Protein AF-A0A0Q6CIS5-F1 (afdb_monomer_lite)

pLDDT: mean 70.92, std 18.0, range [33.97, 91.88]

Sequence (83 aa):
MAENTADLVTHVDATGKRIFASPAARDLLGYEPEELVGGRPLDLAYPDDRTVLEAMLSILAAGGSGRTRTVPRQTQGRRLSLD

Structure (mmCIF, N/CA/C/O backbone):
data_AF-A0A0Q6CIS5-F1
#
_entry.id   AF-A0A0Q6CIS5-F1
#
loop_
_atom_site.group_PDB
_atom_site.id
_atom_site.type_symbol
_atom_site.label_atom_id
_atom_site.label_alt_id
_atom_site.label_comp_id
_atom_site.label_asym_id
_atom_site.label_entity_id
_atom_site.label_seq_id
_atom_site.pdbx_PDB_ins_code
_atom_site.Cartn_x
_atom_site.Cartn_y
_atom_site.Cartn_z
_atom_site.occupancy
_atom_site.B_iso_or_equiv
_atom_site.auth_seq_id
_atom_site.auth_comp_id
_atom_site.auth_asym_id
_atom_site.auth_atom_id
_atom_site.pdbx_PDB_model_num
ATO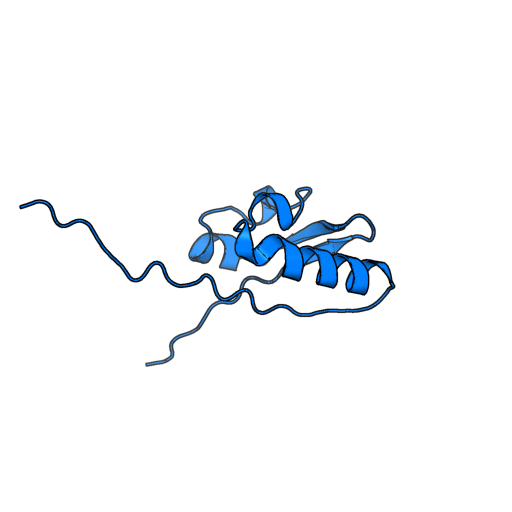M 1 N N . MET A 1 1 ? 8.835 -4.996 26.800 1.00 36.12 1 MET A N 1
ATOM 2 C CA . MET A 1 1 ? 7.692 -5.784 26.288 1.00 36.12 1 MET A CA 1
ATOM 3 C C . MET A 1 1 ? 7.692 -5.587 24.786 1.00 36.12 1 MET A C 1
ATOM 5 O O . MET A 1 1 ? 7.869 -4.453 24.374 1.00 36.12 1 MET A O 1
ATOM 9 N N . ALA A 1 2 ? 7.689 -6.662 23.998 1.00 35.94 2 ALA A N 1
ATOM 10 C CA . ALA A 1 2 ? 8.015 -6.605 22.573 1.00 35.94 2 ALA A CA 1
ATOM 11 C C . ALA A 1 2 ? 7.043 -5.690 21.808 1.00 35.94 2 ALA A C 1
ATOM 13 O O . ALA A 1 2 ? 5.878 -6.035 21.627 1.00 35.94 2 ALA A O 1
ATOM 14 N N . GLU A 1 3 ? 7.535 -4.533 21.363 1.00 40.94 3 GLU A N 1
ATOM 15 C CA . GLU A 1 3 ? 6.910 -3.713 20.330 1.00 40.94 3 GLU A CA 1
ATOM 16 C C . GLU A 1 3 ? 6.974 -4.516 19.030 1.00 40.94 3 GLU A C 1
ATOM 18 O O . GLU A 1 3 ? 7.934 -4.425 18.264 1.00 40.94 3 GLU A O 1
ATOM 23 N N . ASN A 1 4 ? 5.994 -5.393 18.815 1.00 46.16 4 ASN A N 1
ATOM 24 C CA . ASN A 1 4 ? 5.834 -6.082 17.546 1.00 46.16 4 ASN A CA 1
ATOM 25 C C . ASN A 1 4 ? 5.420 -5.014 16.532 1.00 46.16 4 ASN A C 1
ATOM 27 O O . ASN A 1 4 ? 4.242 -4.696 16.390 1.00 46.16 4 ASN A O 1
ATOM 31 N N . THR A 1 5 ? 6.418 -4.354 15.942 1.00 55.09 5 THR A N 1
ATOM 32 C CA . THR A 1 5 ? 6.205 -3.345 14.912 1.00 55.09 5 THR A CA 1
ATOM 33 C C . THR A 1 5 ? 5.701 -4.114 13.704 1.00 5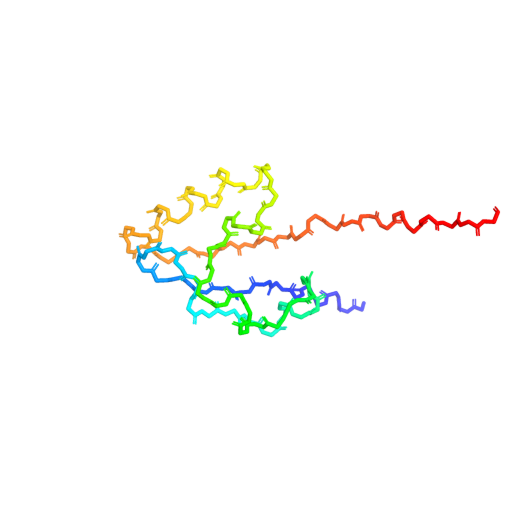5.09 5 THR A C 1
ATOM 35 O O . THR A 1 5 ? 6.494 -4.640 12.929 1.00 55.09 5 THR A O 1
ATOM 38 N N . ALA A 1 6 ? 4.385 -4.293 13.608 1.00 65.81 6 ALA A N 1
ATOM 39 C CA . ALA A 1 6 ? 3.795 -4.877 12.424 1.00 65.81 6 ALA A CA 1
ATOM 40 C C . ALA A 1 6 ? 4.154 -3.939 11.266 1.00 65.81 6 ALA A C 1
ATOM 42 O O . ALA A 1 6 ? 3.827 -2.756 11.297 1.00 65.81 6 ALA A O 1
ATOM 43 N N . ASP A 1 7 ? 4.903 -4.445 10.292 1.00 75.31 7 ASP A N 1
ATOM 44 C CA . ASP A 1 7 ? 5.200 -3.725 9.061 1.00 75.31 7 ASP A CA 1
ATOM 45 C C . ASP A 1 7 ? 4.201 -4.183 7.987 1.00 75.31 7 ASP A C 1
ATOM 47 O O . ASP A 1 7 ? 3.884 -5.374 7.861 1.00 75.31 7 ASP A O 1
ATOM 51 N N . LEU A 1 8 ? 3.700 -3.239 7.190 1.00 80.62 8 LEU A N 1
ATOM 52 C CA . LEU A 1 8 ? 2.851 -3.565 6.051 1.00 80.62 8 LEU A CA 1
ATOM 53 C C . LEU A 1 8 ? 3.704 -4.182 4.938 1.00 80.62 8 LEU A C 1
ATOM 55 O O . LEU A 1 8 ? 4.653 -3.567 4.454 1.00 80.62 8 LEU A O 1
ATOM 59 N N . VAL A 1 9 ? 3.326 -5.376 4.483 1.00 84.19 9 VAL A N 1
ATOM 60 C CA . VAL A 1 9 ? 3.956 -6.038 3.336 1.00 84.19 9 VAL A CA 1
ATOM 61 C C . VAL A 1 9 ? 2.978 -6.010 2.175 1.00 84.19 9 VAL A C 1
ATOM 63 O O . VAL A 1 9 ? 1.836 -6.437 2.319 1.00 84.19 9 VAL A O 1
ATOM 66 N N . THR A 1 10 ? 3.423 -5.533 1.014 1.00 85.88 10 THR A N 1
ATOM 67 C CA . THR A 1 10 ? 2.641 -5.586 -0.228 1.00 85.88 10 THR A CA 1
ATOM 68 C C . THR A 1 10 ? 3.490 -6.137 -1.362 1.00 85.88 10 THR A C 1
ATOM 70 O O . THR A 1 10 ? 4.703 -5.932 -1.384 1.00 85.88 10 THR A O 1
ATOM 73 N N . HIS A 1 11 ? 2.858 -6.836 -2.302 1.00 86.44 11 HIS A N 1
ATOM 74 C CA . HIS A 1 11 ? 3.469 -7.166 -3.588 1.00 86.44 11 HIS A CA 1
ATOM 75 C C . HIS A 1 11 ? 2.725 -6.438 -4.690 1.00 86.44 11 HIS A C 1
ATOM 77 O O . HIS A 1 11 ? 1.502 -6.299 -4.622 1.00 86.44 11 HIS A O 1
ATOM 83 N N . VAL A 1 12 ? 3.458 -6.028 -5.717 1.00 86.06 12 VAL A N 1
ATOM 84 C CA . VAL A 1 12 ? 2.900 -5.394 -6.908 1.00 86.06 12 VAL A CA 1
ATOM 85 C C . VAL A 1 12 ? 3.232 -6.201 -8.156 1.00 86.06 12 VAL A C 1
ATOM 87 O O . VAL A 1 12 ? 4.250 -6.890 -8.194 1.00 86.06 12 VAL A O 1
ATOM 90 N N . ASP A 1 13 ? 2.370 -6.130 -9.165 1.00 85.06 13 ASP A N 1
ATOM 91 C CA . ASP A 1 13 ? 2.674 -6.634 -10.504 1.00 85.06 13 ASP A CA 1
ATOM 92 C C . ASP A 1 13 ? 3.596 -5.673 -11.281 1.00 85.06 13 ASP A C 1
ATOM 94 O O . ASP A 1 13 ? 3.946 -4.586 -10.813 1.00 85.06 13 ASP A O 1
ATOM 98 N N . ALA A 1 14 ? 3.960 -6.053 -12.509 1.00 82.75 14 ALA A N 1
ATOM 99 C CA . ALA A 1 14 ? 4.794 -5.236 -13.394 1.00 82.75 14 ALA A CA 1
ATOM 100 C C . ALA A 1 14 ? 4.170 -3.874 -13.767 1.00 82.75 14 ALA A C 1
ATOM 102 O O . ALA A 1 14 ? 4.867 -2.991 -14.258 1.00 82.75 14 ALA A O 1
ATOM 103 N N . THR A 1 15 ? 2.866 -3.684 -13.538 1.00 83.25 15 THR A N 1
ATOM 104 C CA . THR A 1 15 ? 2.155 -2.414 -13.756 1.00 83.25 15 THR A CA 1
ATOM 105 C C . THR A 1 15 ? 2.092 -1.543 -12.495 1.00 83.25 15 THR A C 1
ATOM 107 O O . THR A 1 15 ? 1.540 -0.438 -12.528 1.00 83.25 15 THR A O 1
ATOM 110 N N . GLY A 1 16 ? 2.650 -2.029 -11.379 1.00 82.00 16 GLY A N 1
ATOM 111 C CA . GLY A 1 16 ? 2.658 -1.357 -10.084 1.00 82.00 16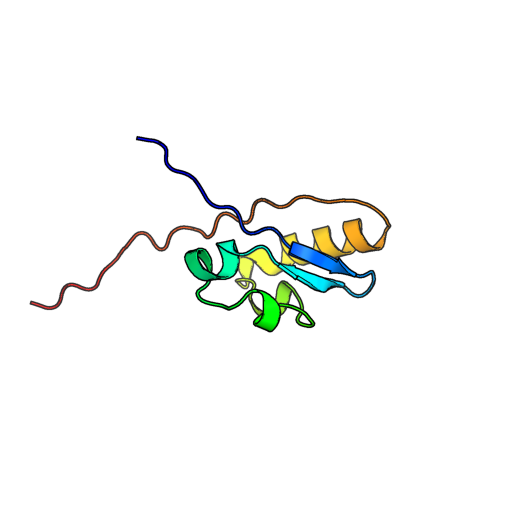 GLY A CA 1
ATOM 112 C C . GLY A 1 16 ? 1.353 -1.498 -9.297 1.00 82.00 16 GLY A C 1
ATOM 113 O O . GLY A 1 16 ? 1.158 -0.775 -8.317 1.00 82.00 16 GLY A O 1
ATOM 114 N N . LYS A 1 17 ? 0.442 -2.393 -9.702 1.00 88.50 17 LYS A N 1
ATOM 115 C CA . LYS A 1 17 ? -0.792 -2.669 -8.953 1.00 88.50 17 LYS A CA 1
ATOM 116 C C . LYS A 1 17 ? -0.538 -3.691 -7.864 1.00 88.50 17 LYS A C 1
ATOM 118 O O . LYS A 1 17 ? 0.115 -4.700 -8.115 1.00 88.50 17 LYS A O 1
ATOM 123 N N . ARG A 1 18 ? -1.086 -3.464 -6.666 1.00 90.44 18 ARG A N 1
ATOM 124 C CA . ARG A 1 18 ? -0.979 -4.425 -5.561 1.00 90.44 18 ARG A CA 1
ATOM 125 C C . ARG A 1 18 ? -1.680 -5.728 -5.937 1.00 90.44 18 ARG A C 1
ATOM 127 O O . ARG A 1 18 ? -2.873 -5.719 -6.213 1.00 90.44 18 ARG A O 1
ATOM 134 N N . ILE A 1 19 ? -0.953 -6.836 -5.909 1.00 91.62 19 ILE A N 1
ATOM 135 C CA . ILE A 1 19 ? -1.497 -8.197 -6.056 1.00 91.62 19 ILE A CA 1
ATOM 136 C C . ILE A 1 19 ? -1.621 -8.907 -4.706 1.00 91.62 19 ILE A C 1
ATOM 138 O O . ILE A 1 19 ? -2.256 -9.951 -4.606 1.00 91.62 19 ILE A O 1
ATOM 142 N N . PHE A 1 20 ? -1.002 -8.343 -3.669 1.00 89.75 20 PHE A N 1
ATOM 143 C CA . PHE A 1 20 ? -1.047 -8.857 -2.309 1.00 89.75 20 PHE A CA 1
ATOM 144 C C . PHE A 1 20 ? -0.837 -7.725 -1.301 1.00 89.75 20 PHE A C 1
ATOM 146 O O . PHE A 1 20 ? -0.019 -6.829 -1.533 1.00 89.75 20 PHE A O 1
ATOM 153 N N . ALA A 1 21 ? -1.524 -7.821 -0.165 1.00 89.44 21 ALA A N 1
ATOM 154 C CA . ALA A 1 21 ? -1.275 -7.043 1.041 1.00 89.44 21 ALA A CA 1
ATOM 155 C C . ALA A 1 21 ? -1.343 -7.974 2.263 1.00 89.44 21 ALA A C 1
ATOM 157 O O . ALA A 1 21 ? -2.153 -8.900 2.297 1.00 89.44 21 ALA A O 1
ATOM 158 N N . SER A 1 22 ? -0.483 -7.760 3.258 1.00 89.62 22 SER A N 1
ATOM 159 C CA . SER A 1 22 ? -0.507 -8.545 4.493 1.00 89.62 22 SER A CA 1
ATOM 160 C C . SER A 1 22 ? -1.696 -8.162 5.390 1.00 89.62 22 SER A C 1
ATOM 162 O O . SER A 1 22 ? -2.150 -7.018 5.347 1.00 89.62 22 SER A O 1
ATOM 164 N N . PRO A 1 23 ? -2.163 -9.067 6.276 1.00 87.94 23 PRO A N 1
ATOM 165 C CA . PRO A 1 23 ? -3.242 -8.781 7.233 1.00 87.94 23 PRO A CA 1
ATOM 166 C C . PRO A 1 23 ? -2.979 -7.585 8.156 1.00 87.94 23 PRO A C 1
ATOM 168 O O . PRO A 1 23 ? -3.925 -6.967 8.633 1.00 87.94 23 PRO A O 1
ATOM 171 N N . ALA A 1 24 ? -1.708 -7.212 8.345 1.00 87.00 24 ALA A N 1
ATOM 172 C CA . ALA A 1 24 ? -1.309 -6.017 9.086 1.00 87.00 24 ALA A CA 1
ATOM 173 C C . ALA A 1 24 ? -1.897 -4.717 8.501 1.00 87.00 24 ALA A C 1
ATOM 175 O O . ALA A 1 24 ? -1.931 -3.707 9.193 1.00 87.00 24 ALA A O 1
ATOM 176 N N . ALA A 1 25 ? -2.391 -4.726 7.255 1.00 86.94 25 ALA A N 1
ATOM 177 C CA . ALA A 1 25 ? -3.157 -3.621 6.679 1.00 86.94 25 ALA A CA 1
ATOM 178 C C . ALA A 1 25 ? -4.353 -3.199 7.548 1.00 86.94 25 ALA A C 1
ATOM 180 O O . ALA A 1 25 ? -4.625 -2.002 7.656 1.00 86.94 25 ALA A O 1
ATOM 181 N N . ARG A 1 26 ? -5.007 -4.157 8.217 1.00 87.00 26 ARG A N 1
ATOM 182 C CA . ARG A 1 26 ? -6.148 -3.892 9.103 1.00 87.00 26 ARG A CA 1
ATOM 183 C C . ARG A 1 26 ? -5.714 -3.076 10.311 1.00 87.00 26 ARG A C 1
ATOM 185 O O . ARG A 1 26 ? -6.272 -2.018 10.575 1.00 87.00 26 ARG A O 1
ATOM 192 N N . ASP A 1 27 ? -4.670 -3.537 10.990 1.00 83.56 27 ASP A N 1
ATOM 193 C CA . ASP A 1 27 ? -4.184 -2.917 12.223 1.00 83.56 27 ASP A CA 1
ATOM 194 C C . ASP A 1 27 ? -3.454 -1.588 11.968 1.00 83.56 27 ASP A C 1
ATOM 196 O O . ASP A 1 27 ? -3.531 -0.672 12.784 1.00 83.56 27 ASP A O 1
ATOM 200 N N . LEU A 1 28 ? -2.739 -1.470 10.842 1.00 81.75 28 LEU A N 1
ATOM 201 C CA . LEU A 1 28 ? -1.898 -0.306 10.538 1.00 81.75 28 LEU A CA 1
ATOM 202 C C . LEU A 1 28 ? -2.622 0.791 9.760 1.00 81.75 28 LEU A C 1
ATOM 204 O O . LEU A 1 28 ? -2.354 1.968 9.988 1.00 81.75 28 LEU A O 1
ATOM 208 N N . LEU A 1 29 ? -3.477 0.417 8.804 1.00 81.44 29 LEU A N 1
ATOM 209 C CA . LEU A 1 29 ? -4.130 1.356 7.889 1.00 81.44 29 LEU A CA 1
ATOM 210 C C . LEU A 1 29 ? -5.656 1.383 8.032 1.00 81.44 29 LEU A C 1
ATOM 212 O O . LEU A 1 29 ? -6.279 2.303 7.509 1.00 81.44 29 LEU A O 1
ATOM 216 N N . GLY A 1 30 ? -6.259 0.402 8.710 1.00 85.00 30 GLY A N 1
ATOM 217 C CA . GLY A 1 30 ? -7.713 0.293 8.849 1.00 85.00 30 GLY A CA 1
ATOM 218 C C . GLY A 1 30 ? -8.436 -0.247 7.612 1.00 85.00 30 GLY A C 1
ATOM 219 O O . GLY A 1 30 ? -9.655 -0.129 7.549 1.00 85.00 30 GLY A O 1
ATOM 220 N N . TYR A 1 31 ? -7.710 -0.822 6.647 1.00 86.38 31 TYR A N 1
ATOM 221 C CA . TYR A 1 31 ? -8.282 -1.410 5.430 1.00 86.38 31 TYR A CA 1
ATOM 222 C C . TYR A 1 31 ? -8.189 -2.932 5.452 1.00 86.38 31 TYR A C 1
ATOM 224 O O . TYR A 1 31 ? -7.202 -3.500 5.932 1.00 86.38 31 TYR A O 1
ATOM 232 N N . GLU A 1 32 ? -9.174 -3.592 4.851 1.00 91.88 32 GLU A N 1
ATOM 233 C CA . GLU A 1 32 ? -9.064 -5.007 4.527 1.00 91.88 32 GLU A CA 1
ATOM 234 C C . GLU A 1 32 ? -7.989 -5.210 3.440 1.00 91.88 32 GLU A C 1
ATOM 236 O O . GLU A 1 32 ? -7.915 -4.432 2.482 1.00 91.88 32 GLU A O 1
ATOM 241 N N . PRO A 1 33 ? -7.121 -6.236 3.543 1.00 89.62 33 PRO A N 1
ATOM 242 C CA . PRO A 1 33 ? -6.087 -6.489 2.541 1.00 89.62 33 PRO A CA 1
ATOM 243 C C . PRO A 1 33 ? -6.643 -6.590 1.117 1.00 89.62 33 PRO A C 1
ATOM 245 O O . PRO A 1 33 ? -6.023 -6.095 0.176 1.00 89.62 33 PRO A O 1
ATOM 248 N N . GLU A 1 34 ? -7.823 -7.191 0.963 1.00 91.06 34 GLU A N 1
ATOM 249 C CA . GLU A 1 34 ? -8.529 -7.333 -0.307 1.00 91.06 34 GLU A CA 1
ATOM 250 C C . GLU A 1 34 ? -8.948 -5.988 -0.915 1.00 91.06 34 GLU A C 1
ATOM 252 O O . GLU A 1 34 ? -8.946 -5.855 -2.136 1.00 91.06 34 GLU A O 1
ATOM 257 N N . GLU A 1 35 ? -9.242 -4.974 -0.095 1.00 90.50 35 GLU A N 1
ATOM 258 C CA . GLU A 1 35 ? -9.579 -3.622 -0.567 1.00 90.50 35 GLU A CA 1
ATOM 259 C C . GLU A 1 35 ? -8.357 -2.891 -1.134 1.00 90.50 35 GLU A C 1
ATOM 261 O O . GLU A 1 35 ? -8.477 -2.008 -1.985 1.00 90.50 35 GLU A O 1
ATOM 266 N N . LEU A 1 36 ? -7.156 -3.259 -0.678 1.00 89.12 36 LEU A N 1
ATOM 267 C CA . LEU A 1 36 ? -5.909 -2.682 -1.171 1.00 89.12 36 LEU A CA 1
ATOM 268 C C . LEU A 1 36 ? -5.474 -3.300 -2.504 1.00 89.12 36 LEU A C 1
ATOM 270 O O . LEU A 1 36 ? -4.803 -2.627 -3.300 1.00 89.12 36 LEU A O 1
ATOM 274 N N . VAL A 1 37 ? -5.815 -4.567 -2.743 1.00 90.94 37 VAL A N 1
ATOM 275 C CA . VAL A 1 37 ? -5.474 -5.297 -3.970 1.00 90.94 37 VAL A CA 1
ATOM 276 C C . VAL A 1 37 ? -6.146 -4.643 -5.184 1.00 90.94 37 VAL A C 1
ATOM 278 O O . VAL A 1 37 ? -7.286 -4.200 -5.145 1.00 90.94 37 VAL A O 1
ATOM 281 N N . GLY A 1 38 ? -5.408 -4.533 -6.289 1.00 86.56 38 GLY A N 1
ATOM 282 C CA . GLY A 1 38 ? -5.844 -3.881 -7.528 1.00 86.56 38 GLY A CA 1
ATOM 283 C C . GLY A 1 38 ? -5.605 -2.366 -7.583 1.00 86.56 38 GLY A C 1
ATOM 284 O O . GLY A 1 38 ? -5.496 -1.820 -8.687 1.00 86.56 38 GLY A O 1
ATOM 285 N N . GLY A 1 39 ? -5.459 -1.702 -6.430 1.00 86.75 39 GLY A N 1
ATOM 286 C CA . GLY A 1 39 ? -5.055 -0.294 -6.325 1.00 86.75 39 GLY A CA 1
ATOM 287 C C . GLY A 1 39 ? -3.535 -0.092 -6.378 1.00 86.75 39 GLY A C 1
ATOM 288 O O . GLY A 1 39 ? -2.760 -1.050 -6.261 1.00 86.75 39 GLY A O 1
ATOM 289 N N . ARG A 1 40 ? -3.082 1.160 -6.533 1.00 82.62 40 ARG A N 1
ATOM 290 C CA . ARG A 1 40 ? -1.649 1.493 -6.530 1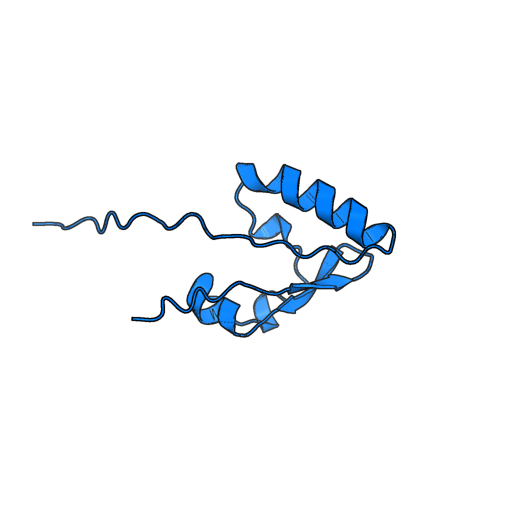.00 82.62 40 ARG A CA 1
ATOM 291 C C . ARG A 1 40 ? -1.182 1.924 -5.131 1.00 82.62 40 ARG A C 1
ATOM 293 O O . ARG A 1 40 ? -1.917 2.614 -4.423 1.00 82.62 40 ARG A O 1
ATOM 300 N N . PRO A 1 41 ? 0.057 1.583 -4.720 1.00 79.50 41 PRO A N 1
ATOM 301 C CA . PRO A 1 41 ? 0.687 2.098 -3.495 1.00 79.50 41 PRO A CA 1
ATOM 302 C C . PRO A 1 41 ? 0.583 3.617 -3.336 1.00 79.50 41 PRO A C 1
ATOM 304 O O . PRO A 1 41 ? 0.293 4.102 -2.247 1.00 79.50 41 PRO A O 1
ATOM 307 N N . LEU A 1 42 ? 0.743 4.344 -4.443 1.00 77.75 42 LEU A N 1
ATOM 308 C CA . LEU A 1 42 ? 0.752 5.806 -4.485 1.00 77.75 42 LEU A CA 1
ATOM 309 C C . LEU A 1 42 ? -0.594 6.453 -4.133 1.00 77.75 42 LEU A C 1
ATOM 311 O O . LEU A 1 42 ? -0.601 7.590 -3.665 1.00 77.75 42 LEU A O 1
ATOM 315 N N . ASP A 1 43 ? -1.710 5.740 -4.307 1.00 80.56 43 ASP A N 1
ATOM 316 C CA . ASP A 1 43 ? -3.052 6.275 -4.034 1.00 80.56 43 ASP A CA 1
ATOM 317 C C . ASP A 1 43 ? -3.257 6.560 -2.537 1.00 80.56 43 ASP A C 1
ATOM 319 O O . ASP A 1 43 ? -4.001 7.464 -2.166 1.00 80.56 43 ASP A O 1
ATOM 323 N N . LEU A 1 44 ? -2.557 5.809 -1.680 1.00 73.88 44 LEU A N 1
ATOM 324 C CA . LEU A 1 44 ? -2.622 5.912 -0.218 1.00 73.88 44 LEU A CA 1
ATOM 325 C C . LEU A 1 44 ? -1.343 6.502 0.392 1.00 73.88 44 LEU A C 1
ATOM 327 O O . LEU A 1 44 ? -1.223 6.602 1.611 1.00 73.88 44 LEU A O 1
ATOM 331 N N . ALA A 1 45 ? -0.374 6.874 -0.444 1.00 77.12 45 ALA A N 1
ATOM 332 C CA . ALA A 1 45 ? 0.889 7.433 0.004 1.00 77.12 45 ALA A CA 1
ATOM 333 C C . ALA A 1 45 ? 0.739 8.912 0.367 1.00 77.12 45 ALA A C 1
ATOM 335 O O . ALA A 1 45 ? 0.179 9.704 -0.406 1.00 77.12 45 ALA A O 1
ATOM 336 N N . TYR A 1 46 ? 1.315 9.300 1.507 1.00 73.19 46 TYR A N 1
ATOM 337 C CA . TYR A 1 46 ? 1.490 10.708 1.843 1.00 73.19 46 TYR A CA 1
ATOM 338 C C . TYR A 1 46 ? 2.300 11.413 0.745 1.00 73.19 46 TYR A C 1
ATOM 340 O O . TYR A 1 46 ? 3.215 10.801 0.190 1.00 73.19 46 TYR A O 1
ATOM 348 N N . PRO A 1 47 ? 1.993 12.685 0.419 1.00 73.50 47 PRO A N 1
ATOM 349 C CA . PRO A 1 47 ? 2.659 13.414 -0.660 1.00 73.50 47 PRO A CA 1
ATOM 350 C C . PRO A 1 47 ? 4.188 13.388 -0.568 1.00 73.50 47 PRO A C 1
ATOM 352 O O . PRO A 1 47 ? 4.847 13.189 -1.585 1.00 73.50 47 PRO A O 1
ATOM 355 N N . ASP A 1 48 ? 4.734 13.512 0.644 1.00 76.06 48 ASP A N 1
ATOM 356 C CA . ASP A 1 48 ? 6.178 13.476 0.908 1.00 76.06 48 ASP A CA 1
ATOM 357 C C . ASP A 1 48 ? 6.825 12.114 0.605 1.00 76.06 48 ASP A C 1
ATOM 359 O O . ASP A 1 48 ? 7.999 12.049 0.246 1.00 76.06 48 ASP A O 1
ATOM 363 N N . ASP A 1 49 ? 6.062 11.024 0.703 1.00 73.69 49 ASP A N 1
ATOM 364 C CA . ASP A 1 49 ? 6.561 9.661 0.502 1.00 73.69 49 ASP A CA 1
ATOM 365 C C . ASP A 1 49 ? 6.408 9.187 -0.955 1.00 73.69 49 ASP A C 1
ATOM 367 O O . ASP A 1 49 ? 6.993 8.172 -1.346 1.00 73.69 49 ASP A O 1
ATOM 3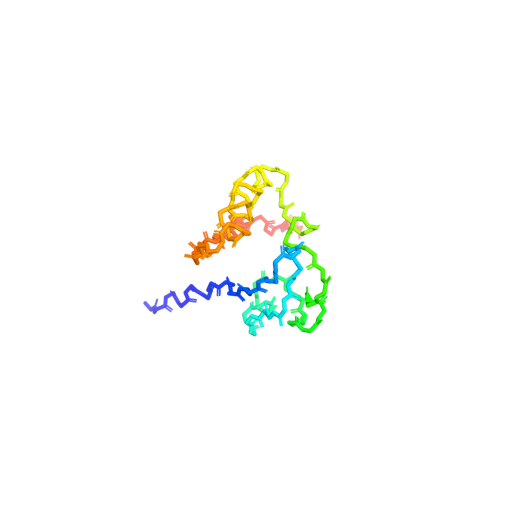71 N N . ARG A 1 50 ? 5.657 9.923 -1.791 1.00 79.19 50 ARG A N 1
ATOM 372 C CA . ARG A 1 50 ? 5.387 9.544 -3.190 1.00 79.19 50 ARG A CA 1
ATOM 373 C C . ARG A 1 50 ? 6.661 9.397 -4.008 1.00 79.19 50 ARG A C 1
ATOM 375 O O . ARG A 1 50 ? 6.824 8.374 -4.660 1.00 79.19 50 ARG A O 1
ATOM 382 N N . THR A 1 51 ? 7.586 10.349 -3.909 1.00 79.31 51 THR A N 1
ATOM 383 C CA . THR A 1 51 ? 8.852 10.328 -4.660 1.00 79.31 51 THR A CA 1
ATOM 384 C C . THR A 1 51 ? 9.678 9.075 -4.354 1.00 79.31 51 THR A C 1
ATOM 386 O O . THR A 1 51 ? 10.264 8.466 -5.248 1.00 79.31 51 THR A O 1
ATOM 389 N N . VAL A 1 52 ? 9.703 8.652 -3.085 1.00 78.94 52 VAL A N 1
ATOM 390 C CA . VAL A 1 52 ? 10.422 7.443 -2.654 1.00 78.94 52 VAL A CA 1
ATOM 391 C C . VAL A 1 52 ? 9.738 6.190 -3.207 1.00 78.94 52 VAL A C 1
ATOM 393 O O . VAL A 1 52 ? 10.400 5.299 -3.741 1.00 78.94 52 VAL A O 1
ATOM 396 N N . LEU A 1 53 ? 8.408 6.136 -3.130 1.00 76.81 53 LEU A N 1
ATOM 397 C CA . LEU A 1 53 ? 7.609 5.030 -3.660 1.00 76.81 53 LEU A CA 1
ATOM 398 C C . LEU A 1 53 ? 7.693 4.913 -5.190 1.00 76.81 53 LEU A C 1
ATOM 400 O O . LEU A 1 53 ? 7.787 3.801 -5.704 1.00 76.81 53 LEU A O 1
ATOM 404 N N . GLU A 1 54 ? 7.711 6.026 -5.921 1.00 81.06 54 GLU A N 1
ATOM 405 C CA . GLU A 1 54 ? 7.876 6.059 -7.381 1.00 81.06 54 GLU A CA 1
ATOM 406 C C . GLU A 1 54 ? 9.244 5.522 -7.816 1.00 81.06 54 GLU A C 1
ATOM 408 O O . GLU A 1 54 ? 9.331 4.691 -8.729 1.00 81.06 54 GLU A O 1
ATOM 413 N N . ALA A 1 55 ? 10.314 5.933 -7.128 1.00 81.31 55 ALA A N 1
ATOM 414 C CA . ALA A 1 55 ? 11.656 5.416 -7.380 1.00 81.31 55 ALA A CA 1
ATOM 415 C C . ALA A 1 55 ? 11.723 3.896 -7.157 1.00 81.31 55 ALA A C 1
ATOM 417 O O . ALA A 1 55 ? 12.315 3.164 -7.950 1.00 81.31 55 ALA A O 1
ATOM 418 N N . MET A 1 56 ? 11.058 3.393 -6.116 1.00 76.38 56 MET A N 1
ATOM 419 C CA . MET A 1 56 ? 11.024 1.959 -5.831 1.00 76.38 56 MET A CA 1
ATOM 420 C C . MET A 1 56 ? 10.182 1.158 -6.807 1.00 76.38 56 MET A C 1
ATOM 422 O O . MET A 1 56 ? 10.615 0.090 -7.231 1.00 76.38 56 MET A O 1
ATOM 426 N N . LEU A 1 57 ? 9.013 1.664 -7.198 1.00 76.31 57 LEU A N 1
ATOM 427 C CA . LEU A 1 57 ? 8.203 1.036 -8.240 1.00 76.31 57 LEU A CA 1
ATOM 428 C C . LEU A 1 57 ? 8.989 0.923 -9.549 1.00 76.31 57 LEU A C 1
ATOM 430 O O . LEU A 1 57 ? 8.910 -0.105 -10.213 1.00 76.31 57 LEU A O 1
ATOM 434 N N . SER A 1 58 ? 9.813 1.923 -9.871 1.00 78.06 58 SER A N 1
ATOM 435 C CA . SER A 1 58 ? 10.695 1.884 -11.043 1.00 78.06 58 SER A CA 1
ATOM 436 C C . SER A 1 58 ? 11.764 0.783 -10.939 1.00 78.06 58 SER A C 1
ATOM 438 O O . SER A 1 58 ? 12.031 0.093 -11.921 1.00 78.06 58 SER A O 1
ATOM 440 N N . ILE A 1 59 ? 12.334 0.556 -9.748 1.00 75.06 59 ILE A N 1
ATOM 441 C CA . ILE A 1 59 ? 13.290 -0.542 -9.491 1.00 75.06 59 ILE A CA 1
ATOM 442 C C . ILE A 1 59 ? 12.601 -1.912 -9.584 1.00 75.06 59 ILE A C 1
ATOM 444 O O . ILE A 1 59 ? 13.155 -2.851 -10.159 1.00 75.06 59 ILE A O 1
ATOM 448 N N . LEU A 1 60 ? 11.389 -2.028 -9.038 1.00 71.44 60 LEU A N 1
ATOM 449 C CA . LEU A 1 60 ? 10.589 -3.253 -9.083 1.00 71.44 60 LEU A CA 1
ATOM 450 C C . LEU A 1 60 ? 10.187 -3.612 -10.520 1.00 71.44 60 LEU A C 1
ATOM 452 O O . LEU A 1 60 ? 10.320 -4.762 -10.934 1.00 71.44 60 LEU A O 1
ATOM 456 N N . ALA A 1 61 ? 9.765 -2.620 -11.309 1.00 68.56 61 ALA A N 1
ATOM 457 C CA . ALA A 1 61 ? 9.401 -2.793 -12.714 1.00 68.56 61 ALA A CA 1
ATOM 458 C C . ALA A 1 61 ? 10.583 -3.252 -13.587 1.00 68.56 61 ALA A C 1
ATOM 460 O O . ALA A 1 61 ? 10.382 -3.958 -14.572 1.00 68.56 61 ALA A O 1
ATOM 461 N N . ALA A 1 62 ? 11.819 -2.916 -13.204 1.00 71.56 62 ALA A N 1
ATOM 462 C CA . ALA A 1 62 ?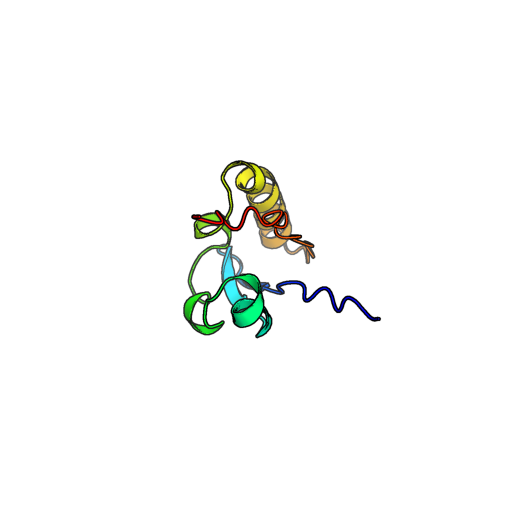 13.036 -3.394 -13.861 1.00 71.56 62 ALA A CA 1
ATOM 463 C C . ALA A 1 62 ? 13.417 -4.849 -13.493 1.00 71.56 62 ALA A C 1
ATOM 465 O O . ALA A 1 62 ? 14.487 -5.317 -13.881 1.00 71.56 62 ALA A O 1
ATOM 466 N N . GLY A 1 63 ? 12.567 -5.570 -12.748 1.00 60.78 63 GLY A N 1
ATOM 467 C CA . GLY A 1 63 ? 12.798 -6.956 -12.325 1.00 60.78 63 GLY A CA 1
ATOM 468 C C . GLY A 1 63 ? 13.530 -7.099 -10.987 1.00 60.78 63 GLY A C 1
ATOM 469 O O . GLY A 1 63 ? 13.916 -8.207 -10.616 1.00 60.78 63 GLY A O 1
ATOM 470 N N . GLY A 1 64 ? 13.734 -6.001 -10.252 1.00 58.19 64 GLY A N 1
ATOM 471 C CA . GLY A 1 64 ? 14.269 -6.034 -8.892 1.00 58.19 64 GLY A CA 1
ATOM 472 C C . GLY A 1 64 ? 13.206 -6.431 -7.864 1.00 58.19 64 GLY A C 1
ATOM 473 O O . GLY A 1 64 ? 12.023 -6.178 -8.052 1.00 58.19 64 GLY A O 1
ATOM 474 N N . SER A 1 65 ? 13.616 -7.016 -6.737 1.00 54.19 65 SER A N 1
ATOM 475 C CA . SER A 1 65 ? 12.758 -7.175 -5.556 1.00 54.19 65 SER A CA 1
ATOM 476 C C . SER A 1 65 ? 13.216 -6.182 -4.489 1.00 54.19 65 SER A C 1
ATOM 478 O O . SER A 1 65 ? 14.301 -6.317 -3.929 1.00 54.19 65 SER A O 1
ATOM 480 N N . GLY A 1 66 ? 12.403 -5.165 -4.221 1.00 56.69 66 GLY A N 1
ATOM 481 C CA . GLY A 1 66 ? 12.648 -4.119 -3.233 1.00 56.69 66 GLY A CA 1
ATOM 482 C C . GLY A 1 66 ? 11.736 -4.297 -2.025 1.00 56.69 66 GLY A C 1
ATOM 483 O O . GLY A 1 66 ? 10.523 -4.411 -2.173 1.00 56.69 66 GLY A O 1
ATOM 484 N N . ARG A 1 67 ? 12.313 -4.317 -0.822 1.00 52.28 67 ARG A N 1
ATOM 485 C CA . ARG A 1 67 ? 11.563 -4.238 0.436 1.00 52.28 67 ARG A CA 1
ATOM 486 C C . ARG A 1 67 ? 11.630 -2.810 0.950 1.00 52.28 67 ARG A C 1
ATOM 488 O O . ARG A 1 67 ? 12.715 -2.337 1.277 1.00 52.28 67 ARG A O 1
ATOM 495 N N . THR A 1 68 ? 10.484 -2.150 1.063 1.00 54.12 68 THR A N 1
ATOM 496 C CA . THR A 1 68 ? 10.374 -0.927 1.858 1.00 54.12 68 THR A CA 1
ATOM 497 C C . THR A 1 68 ? 9.850 -1.252 3.227 1.00 54.12 68 THR A C 1
ATOM 499 O O . THR A 1 68 ? 8.873 -1.982 3.371 1.00 54.12 68 THR A O 1
ATOM 502 N N . ARG A 1 69 ? 10.452 -0.624 4.230 1.00 50.56 69 ARG A N 1
ATOM 503 C CA . ARG A 1 69 ? 9.788 -0.428 5.504 1.00 50.56 69 ARG A CA 1
ATOM 504 C C . ARG A 1 69 ? 9.135 0.944 5.466 1.00 50.56 69 ARG A C 1
ATOM 506 O O . ARG A 1 69 ? 9.791 1.947 5.732 1.00 50.56 69 ARG A O 1
ATOM 513 N N . THR A 1 70 ? 7.861 0.997 5.094 1.00 53.50 70 THR A N 1
ATOM 514 C CA . THR A 1 70 ? 7.065 2.197 5.348 1.00 53.50 70 THR A CA 1
ATOM 515 C C . THR A 1 70 ? 6.724 2.159 6.825 1.00 53.50 70 THR A C 1
ATOM 517 O O . THR A 1 70 ? 5.753 1.526 7.221 1.00 53.50 70 THR A O 1
ATOM 520 N N . VAL A 1 71 ? 7.566 2.773 7.657 1.00 52.69 71 VAL A N 1
ATOM 521 C CA . VAL A 1 71 ? 7.137 3.118 9.008 1.00 52.69 71 VAL A CA 1
ATOM 522 C C . VAL A 1 71 ? 6.060 4.185 8.827 1.00 52.69 71 VAL A C 1
ATOM 524 O O . VAL A 1 71 ? 6.402 5.281 8.373 1.00 52.69 71 VAL A O 1
ATOM 527 N N . PRO A 1 72 ? 4.767 3.914 9.103 1.00 48.66 72 PRO A N 1
ATOM 528 C CA . PRO A 1 72 ? 3.830 5.011 9.236 1.00 48.66 72 PRO A CA 1
ATOM 529 C C . PRO A 1 72 ? 4.456 5.907 10.293 1.00 48.66 72 PRO A C 1
ATOM 531 O O . PRO A 1 72 ? 4.757 5.446 11.400 1.00 48.66 72 PRO A O 1
ATOM 534 N N . ARG A 1 73 ? 4.774 7.155 9.930 1.00 48.59 73 ARG A N 1
ATOM 535 C CA . ARG A 1 73 ? 5.184 8.142 10.922 1.00 48.59 73 ARG A CA 1
ATOM 536 C C . ARG A 1 73 ? 4.055 8.084 11.932 1.00 48.59 73 ARG A C 1
ATOM 538 O O . ARG A 1 73 ? 2.926 8.396 11.553 1.00 48.59 73 ARG A O 1
ATOM 545 N N . GLN A 1 74 ? 4.319 7.562 13.135 1.00 48.53 74 GLN A N 1
ATOM 546 C CA . GLN A 1 74 ? 3.291 7.507 14.156 1.00 48.53 74 GLN A CA 1
ATOM 547 C C . GLN A 1 74 ? 2.679 8.899 14.156 1.00 48.53 74 GLN A C 1
ATOM 549 O O . GLN A 1 74 ? 3.404 9.891 14.293 1.00 48.53 74 GLN A O 1
ATOM 554 N N . THR A 1 75 ? 1.371 8.997 13.941 1.00 45.81 75 THR A N 1
ATOM 555 C CA . THR A 1 75 ? 0.629 10.085 14.548 1.00 45.81 75 THR A CA 1
ATOM 556 C C . THR A 1 75 ? 1.010 10.001 16.012 1.00 45.81 75 THR A C 1
ATOM 558 O O . THR A 1 75 ? 0.464 9.184 16.749 1.00 45.81 75 THR A O 1
ATOM 561 N N . GLN A 1 76 ? 2.027 10.772 16.410 1.00 39.84 76 GLN A N 1
ATOM 562 C CA . GLN A 1 76 ? 2.275 11.079 17.799 1.00 39.84 76 GLN A CA 1
ATOM 563 C C . GLN A 1 76 ? 0.912 11.528 18.288 1.00 39.84 76 GLN A C 1
ATOM 565 O O . GLN A 1 76 ? 0.362 12.503 17.766 1.00 39.84 76 GLN A O 1
ATOM 570 N N . GLY A 1 77 ? 0.309 10.715 19.149 1.00 40.97 77 GLY A N 1
ATOM 571 C CA . GLY A 1 77 ? -1.064 10.892 19.559 1.00 40.97 77 GLY A CA 1
ATOM 572 C C . GLY A 1 77 ? -1.231 12.265 20.188 1.00 40.97 77 GLY A C 1
ATOM 573 O O . GLY A 1 77 ? -1.033 12.427 21.384 1.00 40.97 77 GLY A O 1
ATOM 574 N N . ARG A 1 78 ? -1.678 13.249 19.409 1.00 38.59 78 ARG A N 1
ATOM 575 C CA . ARG A 1 78 ? -2.572 14.271 19.933 1.00 38.59 78 ARG A CA 1
ATOM 576 C C . ARG A 1 78 ? -3.969 13.706 19.788 1.00 38.59 78 ARG A C 1
ATOM 578 O O . ARG A 1 78 ? -4.692 14.004 18.845 1.00 38.59 78 ARG A O 1
ATOM 585 N N . ARG A 1 79 ? -4.340 12.875 20.763 1.00 38.69 79 ARG A N 1
ATOM 586 C CA . ARG A 1 79 ? -5.739 12.785 21.161 1.00 38.69 79 ARG A CA 1
ATOM 587 C C . ARG A 1 79 ? -6.088 14.196 21.627 1.00 38.69 79 ARG A C 1
ATOM 589 O O . ARG A 1 79 ? -5.528 14.673 22.610 1.00 38.69 79 ARG A O 1
ATOM 596 N N . LEU A 1 80 ? -6.895 14.906 20.845 1.00 36.41 80 LEU A N 1
ATOM 597 C CA . LEU A 1 80 ? -7.566 16.109 21.318 1.00 36.41 80 LEU A CA 1
ATOM 598 C C . LEU A 1 80 ? -8.421 15.662 22.508 1.00 36.41 80 LEU A C 1
ATOM 600 O O . LEU A 1 80 ? -9.477 15.063 22.323 1.00 36.41 80 LEU A O 1
ATOM 604 N N . SER A 1 81 ? -7.909 15.855 23.720 1.00 33.97 81 SER A N 1
ATOM 605 C CA . SER A 1 81 ? -8.736 15.843 24.917 1.00 33.97 81 SER A CA 1
ATOM 606 C C . SER A 1 81 ? -9.535 17.140 24.892 1.00 33.97 81 SER A C 1
ATOM 608 O O . SER A 1 81 ? -8.951 18.220 24.949 1.00 33.97 81 SER A O 1
ATOM 610 N N . LEU A 1 82 ? -10.849 17.017 24.724 1.00 34.91 82 LEU A N 1
ATOM 611 C CA . LEU A 1 82 ? -11.799 18.048 25.111 1.00 34.91 82 LEU A CA 1
ATOM 612 C C . LEU A 1 82 ? -12.151 17.774 26.581 1.00 34.91 82 LEU A C 1
ATOM 614 O O . LEU A 1 82 ? -12.777 16.752 26.860 1.00 34.91 82 LEU A O 1
ATOM 618 N N . ASP A 1 83 ? -11.684 18.640 27.474 1.00 42.06 83 ASP A N 1
ATOM 619 C CA . ASP A 1 83 ? -12.414 19.160 28.639 1.00 42.06 83 ASP A CA 1
ATOM 620 C C . ASP A 1 83 ? -11.859 20.561 28.941 1.00 42.06 83 ASP A C 1
ATOM 622 O O . ASP A 1 83 ? -10.611 20.683 29.015 1.00 42.06 83 ASP A O 1
#

Secondary structure (DSSP, 8-state):
-----PPP-EEE-TTS-EEEE-THHHHHHS--HHHHTTS-GGGGS-HHHHHHHHHHHHHHHTT--------------------

Radius of gyration: 14.6 Å; chains: 1; bounding box: 27×28×42 Å

Foldseek 3Di:
DDPPQDFWDFDADLVQFTQFIDCCCCVPVVDGRVVRGRDHPLVPDDPVCNVVSVVVSVCVNVVDDDDDRPPPPPPPDPPVDDD